Protein AF-H2IPH8-F1 (afdb_monomer_lite)

Secondary structure (DSSP, 8-state):
-----------------TT--HHHHHHHHHHHHHHHHH---HHHHHHHHHHHHHHHHHHHHHTTSPPPHHHHHHH--SS--S--------HHHHHHHHHHHHHHHHT--S-HHHHHHHHHHHHHHHHHHHHHHHS--EEEETTEEEE--

Structure (mmCIF, N/CA/C/O backbone):
data_AF-H2IPH8-F1
#
_entry.id   AF-H2IPH8-F1
#
loop_
_atom_site.group_PDB
_atom_site.id
_atom_site.type_symbol
_atom_site.label_atom_id
_atom_site.label_alt_id
_atom_site.label_comp_id
_atom_site.label_asym_id
_atom_site.label_entity_id
_atom_site.label_seq_id
_atom_site.pdbx_PDB_ins_code
_atom_site.Cartn_x
_atom_site.Cartn_y
_atom_site.Cartn_z
_atom_site.occupancy
_atom_site.B_iso_or_equiv
_atom_site.auth_seq_id
_atom_site.auth_comp_id
_atom_site.auth_asym_id
_atom_site.auth_atom_id
_atom_site.pdbx_PDB_model_num
ATOM 1 N N . MET A 1 1 ? 35.853 -20.181 20.866 1.00 36.34 1 MET A N 1
ATOM 2 C CA . MET A 1 1 ? 35.417 -19.096 19.963 1.00 36.34 1 MET A CA 1
ATOM 3 C C . MET A 1 1 ? 34.638 -19.725 18.825 1.00 36.34 1 MET A C 1
ATOM 5 O O . MET A 1 1 ? 35.226 -20.492 18.079 1.00 36.34 1 MET A O 1
ATOM 9 N N . ALA A 1 2 ? 33.336 -19.466 18.743 1.00 34.66 2 ALA A N 1
ATOM 10 C CA . ALA A 1 2 ? 32.495 -19.885 17.628 1.00 34.66 2 ALA A CA 1
ATOM 11 C C . ALA A 1 2 ? 32.116 -18.622 16.851 1.00 34.66 2 ALA A C 1
ATOM 13 O O . ALA A 1 2 ? 31.413 -17.766 17.377 1.00 34.66 2 ALA A O 1
ATOM 14 N N . THR A 1 3 ? 32.643 -18.476 15.642 1.00 42.19 3 THR A N 1
ATOM 15 C CA . THR A 1 3 ? 32.215 -17.449 14.691 1.00 42.19 3 THR A CA 1
ATOM 16 C C . THR A 1 3 ? 31.351 -18.142 13.648 1.00 42.19 3 THR A C 1
ATOM 18 O O . THR A 1 3 ? 31.864 -18.839 12.773 1.00 42.19 3 THR A O 1
ATOM 21 N N . THR A 1 4 ? 30.038 -18.003 13.784 1.00 41.00 4 THR A N 1
ATOM 22 C CA . THR A 1 4 ? 29.052 -18.297 12.740 1.00 41.00 4 THR A CA 1
ATOM 23 C C . THR A 1 4 ? 29.262 -17.319 11.580 1.00 41.00 4 THR A C 1
ATOM 25 O O . THR A 1 4 ? 29.293 -16.112 11.824 1.00 41.00 4 THR A O 1
ATOM 28 N N . PRO A 1 5 ? 29.433 -17.779 10.327 1.00 41.56 5 PRO A N 1
ATOM 29 C CA . PRO A 1 5 ? 29.493 -16.872 9.198 1.00 41.56 5 PRO A CA 1
ATOM 30 C C . PRO A 1 5 ? 28.074 -16.442 8.817 1.00 41.56 5 PRO A C 1
ATOM 32 O O . PRO A 1 5 ? 27.170 -17.258 8.650 1.00 41.56 5 PRO A O 1
ATOM 35 N N . THR A 1 6 ? 27.936 -15.127 8.713 1.00 37.66 6 THR A N 1
ATOM 36 C CA . THR A 1 6 ? 26.884 -14.322 8.098 1.00 37.66 6 THR A CA 1
ATOM 37 C C . THR A 1 6 ? 26.052 -15.080 7.059 1.00 37.66 6 THR A C 1
ATOM 39 O O . THR A 1 6 ? 26.544 -15.416 5.980 1.00 37.66 6 THR A O 1
ATOM 42 N N . GLN A 1 7 ? 24.769 -15.301 7.361 1.00 42.69 7 GLN A N 1
ATOM 43 C CA . GLN A 1 7 ? 23.763 -15.608 6.347 1.00 42.69 7 GLN A CA 1
ATOM 44 C C . GLN A 1 7 ? 23.621 -14.380 5.447 1.00 42.69 7 GLN A C 1
ATOM 46 O O . GLN A 1 7 ? 22.928 -13.419 5.757 1.00 42.69 7 GLN A O 1
ATOM 51 N N . VAL A 1 8 ? 24.329 -14.401 4.324 1.00 41.72 8 VAL A N 1
ATOM 52 C CA . VAL A 1 8 ? 24.050 -13.511 3.205 1.00 41.72 8 VAL A CA 1
ATOM 53 C C . VAL A 1 8 ? 22.764 -14.053 2.592 1.00 41.72 8 VAL A C 1
ATOM 55 O O . VAL A 1 8 ? 22.803 -15.051 1.866 1.00 41.72 8 VAL A O 1
ATOM 58 N N . HIS A 1 9 ? 21.619 -13.461 2.942 1.00 46.84 9 HIS A N 1
ATOM 59 C CA . HIS A 1 9 ? 20.356 -13.684 2.243 1.00 46.84 9 HIS A CA 1
ATOM 60 C C . HIS A 1 9 ? 20.541 -13.214 0.801 1.00 46.84 9 HIS A C 1
ATOM 62 O O . HIS A 1 9 ? 20.285 -12.072 0.431 1.00 46.84 9 HIS A O 1
ATOM 68 N N . SER A 1 10 ? 21.103 -14.107 -0.010 1.00 43.22 10 SER A N 1
ATOM 69 C CA . SER A 1 10 ? 21.213 -13.945 -1.445 1.00 43.22 10 SER A CA 1
ATOM 70 C C . SER A 1 10 ? 19.785 -13.968 -1.946 1.00 43.22 10 SER A C 1
ATOM 72 O O . SER A 1 10 ? 19.197 -15.044 -2.053 1.00 43.22 10 SER A O 1
ATOM 74 N N . LEU A 1 11 ? 19.222 -12.780 -2.178 1.00 49.53 11 LEU A N 1
ATOM 75 C CA . LEU A 1 11 ? 17.985 -12.594 -2.922 1.00 49.53 11 LEU A CA 1
ATOM 76 C C . LEU A 1 11 ? 18.133 -13.434 -4.183 1.00 49.53 11 LEU A C 1
ATOM 78 O O . LEU A 1 11 ? 18.919 -13.120 -5.081 1.00 49.53 11 LEU A O 1
ATOM 82 N N . LYS A 1 12 ? 17.481 -14.595 -4.174 1.00 43.59 12 LYS A N 1
ATOM 83 C CA . LYS A 1 12 ? 17.557 -15.557 -5.255 1.00 43.59 12 LYS A CA 1
ATOM 84 C C . LYS A 1 12 ? 16.897 -14.847 -6.418 1.00 43.59 12 LYS A C 1
ATOM 86 O O . LYS A 1 12 ? 15.679 -14.724 -6.435 1.00 43.59 12 LYS A O 1
ATOM 91 N N . ALA A 1 13 ? 17.710 -14.311 -7.326 1.00 44.88 13 ALA A N 1
ATOM 92 C CA . ALA A 1 13 ? 17.245 -13.726 -8.567 1.00 44.88 13 ALA A CA 1
ATOM 93 C C . ALA A 1 13 ? 16.491 -14.832 -9.307 1.00 44.88 13 ALA A C 1
ATOM 95 O O . ALA A 1 13 ? 17.090 -15.666 -9.987 1.00 44.88 13 ALA A O 1
ATOM 96 N N . PHE A 1 14 ? 15.183 -14.908 -9.076 1.00 44.84 14 PHE A N 1
ATOM 97 C CA . PHE A 1 14 ? 14.317 -15.792 -9.820 1.00 44.84 14 PHE A CA 1
ATOM 98 C C . PHE A 1 14 ? 14.353 -15.266 -11.251 1.00 44.84 14 PHE A C 1
ATOM 100 O O . PHE A 1 14 ? 14.006 -14.104 -11.481 1.00 44.84 14 PHE A O 1
ATOM 107 N N . PRO A 1 15 ? 14.837 -16.057 -12.221 1.00 44.09 15 PRO A N 1
ATOM 108 C CA . PRO A 1 15 ? 14.785 -15.626 -13.599 1.00 44.09 15 PRO A CA 1
ATOM 109 C C . PRO A 1 15 ? 13.307 -15.496 -13.956 1.00 44.09 15 PRO A C 1
ATOM 111 O O . PRO A 1 15 ? 12.571 -16.483 -13.949 1.00 44.09 15 PRO A O 1
ATOM 114 N N . PHE A 1 16 ? 12.870 -14.266 -14.224 1.00 46.28 16 PHE A N 1
ATOM 115 C CA . PHE A 1 16 ? 11.535 -13.987 -14.735 1.00 46.28 16 PHE A CA 1
ATOM 116 C C . PHE A 1 16 ? 11.348 -14.763 -16.038 1.00 46.28 16 PHE A C 1
ATOM 118 O O . PHE A 1 16 ? 11.855 -14.365 -17.088 1.00 46.28 16 PHE A O 1
ATOM 125 N N . ASN A 1 17 ? 10.641 -15.888 -15.973 1.00 43.88 17 ASN A N 1
ATOM 126 C CA . ASN A 1 17 ? 10.265 -16.632 -17.162 1.00 43.88 17 ASN A CA 1
ATOM 127 C C . ASN A 1 17 ? 9.068 -15.930 -17.824 1.00 43.88 17 ASN A C 1
ATOM 129 O O . ASN A 1 17 ? 8.248 -15.300 -17.158 1.00 43.88 17 ASN A O 1
ATOM 133 N N . VAL A 1 18 ? 8.934 -16.063 -19.140 1.00 47.41 18 VAL A N 1
ATOM 134 C CA . VAL A 1 18 ? 7.817 -15.525 -19.939 1.00 47.41 18 VAL A CA 1
ATOM 135 C C . VAL A 1 18 ? 6.453 -16.088 -19.484 1.00 47.41 18 VAL A C 1
ATOM 137 O O . VAL A 1 18 ? 5.417 -15.515 -19.790 1.00 47.41 18 VAL A O 1
ATOM 140 N N . ALA A 1 19 ? 6.461 -17.156 -18.680 1.00 48.00 19 ALA A N 1
ATOM 141 C CA . ALA A 1 19 ? 5.306 -17.760 -18.016 1.00 48.00 19 ALA A CA 1
ATOM 142 C C . ALA A 1 19 ? 5.130 -17.333 -16.539 1.00 48.00 19 ALA A C 1
ATOM 144 O O . ALA A 1 19 ? 4.576 -18.089 -15.747 1.00 48.00 19 ALA A O 1
ATOM 145 N N . THR A 1 20 ? 5.660 -16.178 -16.120 1.00 56.34 20 THR A N 1
ATOM 146 C CA . THR A 1 20 ? 5.452 -15.702 -14.741 1.00 56.34 20 THR A CA 1
ATOM 147 C C . THR A 1 20 ? 4.029 -15.169 -14.615 1.00 56.34 20 THR A C 1
ATOM 149 O O . THR A 1 20 ? 3.722 -14.074 -15.083 1.00 56.34 20 THR A O 1
ATOM 152 N N . ASP A 1 21 ? 3.167 -15.970 -14.003 1.00 67.69 21 ASP A N 1
ATOM 153 C CA . ASP A 1 21 ? 1.791 -15.610 -13.687 1.00 67.69 21 ASP A CA 1
ATOM 154 C C . ASP A 1 21 ? 1.700 -14.371 -12.793 1.00 67.69 21 ASP A C 1
ATOM 156 O O . ASP A 1 21 ? 2.611 -14.077 -12.016 1.00 67.69 21 ASP A O 1
ATOM 160 N N . PHE A 1 22 ? 0.572 -13.656 -12.855 1.00 73.31 22 PHE A N 1
ATOM 161 C CA . PHE A 1 22 ? 0.365 -12.457 -12.035 1.00 73.31 22 PHE A CA 1
ATOM 162 C C . PHE A 1 22 ? 0.440 -12.755 -10.526 1.00 73.31 22 PHE A C 1
ATOM 164 O O . PHE A 1 22 ? 0.855 -11.897 -9.755 1.00 73.31 22 PHE A O 1
ATOM 171 N N . THR A 1 23 ? 0.106 -13.979 -10.107 1.00 74.69 23 THR A N 1
ATOM 172 C CA . THR A 1 23 ? 0.235 -14.456 -8.722 1.00 74.69 23 THR A CA 1
ATOM 173 C C . THR A 1 23 ? 1.696 -14.642 -8.311 1.00 74.69 23 THR A C 1
ATOM 175 O O . THR A 1 23 ? 2.096 -14.187 -7.244 1.00 74.69 23 THR A O 1
ATOM 178 N N . ALA A 1 24 ? 2.523 -15.240 -9.173 1.00 78.81 24 ALA A N 1
ATOM 179 C CA . ALA A 1 24 ? 3.962 -15.369 -8.942 1.00 78.81 24 ALA A CA 1
ATOM 180 C C . ALA A 1 24 ? 4.655 -13.998 -8.928 1.00 78.81 24 ALA A C 1
ATOM 182 O O . ALA A 1 24 ? 5.572 -13.763 -8.143 1.00 78.81 24 ALA A O 1
ATOM 183 N N . LEU A 1 25 ? 4.183 -13.072 -9.766 1.00 81.25 25 LEU A N 1
ATOM 184 C CA . LEU A 1 25 ? 4.661 -11.696 -9.789 1.00 81.25 25 LEU A CA 1
ATOM 185 C C . LEU A 1 25 ? 4.283 -10.932 -8.513 1.00 81.25 25 LEU A C 1
ATOM 187 O O . LEU A 1 25 ? 5.120 -10.214 -7.976 1.00 81.25 25 LEU A O 1
ATOM 191 N N . ALA A 1 26 ? 3.062 -11.119 -8.003 1.00 83.44 26 ALA A N 1
ATOM 192 C CA . ALA A 1 26 ? 2.629 -10.547 -6.730 1.00 83.44 26 ALA A CA 1
ATOM 193 C C . ALA A 1 26 ? 3.466 -11.077 -5.552 1.00 83.44 26 ALA A C 1
ATOM 195 O O . ALA A 1 26 ? 3.959 -10.279 -4.759 1.00 83.44 26 ALA A O 1
ATOM 196 N N . ALA A 1 27 ? 3.718 -12.390 -5.498 1.00 83.69 27 ALA A N 1
ATOM 197 C CA . ALA A 1 27 ? 4.587 -12.992 -4.484 1.00 83.69 27 ALA A CA 1
ATOM 198 C C . ALA A 1 27 ? 6.031 -12.460 -4.559 1.00 83.69 27 ALA A C 1
ATOM 200 O O . ALA A 1 27 ? 6.683 -12.246 -3.540 1.00 83.69 27 ALA A O 1
ATOM 201 N N . HIS A 1 28 ? 6.539 -12.196 -5.767 1.00 82.38 28 HIS A N 1
ATOM 202 C CA . HIS A 1 28 ? 7.849 -11.564 -5.943 1.00 82.38 28 HIS A CA 1
ATOM 203 C C . HIS A 1 28 ? 7.866 -10.110 -5.451 1.00 82.38 28 HIS A C 1
ATOM 205 O O . HIS A 1 28 ? 8.846 -9.682 -4.841 1.00 82.38 28 HIS A O 1
ATOM 211 N N . CYS A 1 29 ? 6.795 -9.344 -5.688 1.00 86.44 29 CYS A N 1
ATOM 212 C CA . CYS A 1 29 ? 6.661 -7.990 -5.145 1.00 86.44 29 CYS A CA 1
ATOM 213 C C . CYS A 1 29 ? 6.686 -7.994 -3.611 1.00 86.44 29 CYS A C 1
ATOM 215 O O . CYS A 1 29 ? 7.376 -7.166 -3.021 1.00 86.44 29 CYS A O 1
ATOM 217 N N . GLU A 1 30 ? 5.984 -8.939 -2.982 1.00 85.69 30 GLU A N 1
ATOM 218 C CA . GLU A 1 30 ? 5.972 -9.120 -1.527 1.00 85.69 30 GLU A CA 1
ATOM 219 C C . GLU A 1 30 ? 7.376 -9.420 -0.983 1.00 85.69 30 GLU A C 1
ATOM 221 O O . GLU A 1 30 ? 7.865 -8.694 -0.121 1.00 85.69 30 GLU A O 1
ATOM 226 N N . GLN A 1 31 ? 8.086 -10.388 -1.574 1.00 85.88 31 GLN A N 1
ATOM 227 C CA . GLN A 1 31 ? 9.469 -10.717 -1.195 1.00 85.88 31 GLN A CA 1
ATOM 228 C C . GLN A 1 31 ? 10.424 -9.527 -1.360 1.00 85.88 31 GLN A C 1
ATOM 230 O O . GLN A 1 31 ? 11.343 -9.334 -0.564 1.00 85.88 31 GLN A O 1
ATOM 235 N N . CYS A 1 32 ? 10.230 -8.714 -2.401 1.00 84.88 32 CYS A N 1
ATOM 236 C CA . CYS A 1 32 ? 11.027 -7.506 -2.593 1.00 84.88 32 CYS A CA 1
ATOM 237 C C . CYS A 1 32 ? 10.714 -6.442 -1.532 1.00 84.88 32 CYS A C 1
ATOM 239 O O . CYS A 1 32 ? 11.633 -5.772 -1.063 1.00 84.88 32 CYS A O 1
ATOM 241 N N . ALA A 1 33 ? 9.445 -6.278 -1.154 1.00 87.50 33 ALA A N 1
ATOM 242 C CA . ALA A 1 33 ? 9.043 -5.348 -0.104 1.00 87.50 33 ALA A CA 1
ATOM 243 C C . ALA A 1 33 ? 9.605 -5.766 1.264 1.00 87.50 33 ALA A C 1
ATOM 245 O O . ALA A 1 33 ? 10.169 -4.928 1.966 1.00 87.50 33 ALA A O 1
ATOM 246 N N . GLU A 1 34 ? 9.540 -7.055 1.598 1.00 86.25 34 GLU A N 1
ATOM 247 C CA . GLU A 1 34 ? 10.138 -7.615 2.816 1.00 86.25 34 GLU A CA 1
ATOM 248 C C . GLU A 1 34 ? 11.655 -7.391 2.838 1.00 86.25 34 GLU A C 1
ATOM 250 O O . GLU A 1 34 ? 12.192 -6.793 3.770 1.00 86.25 34 GLU A O 1
ATOM 255 N N . ALA A 1 35 ? 12.349 -7.731 1.749 1.00 84.56 35 ALA A N 1
ATOM 256 C CA . ALA A 1 35 ? 13.787 -7.513 1.665 1.00 84.56 35 ALA A CA 1
ATOM 257 C C . ALA A 1 35 ? 14.179 -6.024 1.730 1.00 84.56 35 ALA A C 1
ATOM 259 O O . ALA A 1 35 ? 15.279 -5.704 2.182 1.00 84.56 35 ALA A O 1
ATOM 260 N N . LEU A 1 36 ? 13.313 -5.099 1.296 1.00 87.50 36 LEU A N 1
ATOM 261 C CA . LEU A 1 36 ? 13.524 -3.659 1.482 1.00 87.50 36 LEU A CA 1
ATOM 262 C C . LEU A 1 36 ? 13.390 -3.227 2.942 1.00 87.50 36 LEU A C 1
ATOM 264 O O . LEU A 1 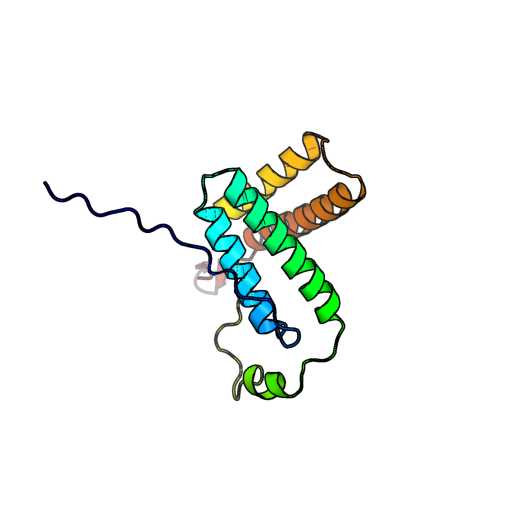36 ? 14.034 -2.250 3.316 1.00 87.50 36 LEU A O 1
ATOM 268 N N . LEU A 1 37 ? 12.584 -3.900 3.759 1.00 85.00 37 LEU A N 1
ATOM 269 C CA . LEU A 1 37 ? 12.501 -3.607 5.192 1.00 85.00 37 LEU A CA 1
ATOM 270 C C . LEU A 1 37 ? 13.765 -4.076 5.924 1.00 85.00 37 LEU A C 1
ATOM 272 O O . LEU A 1 37 ? 14.255 -3.368 6.797 1.00 85.00 37 LEU A O 1
ATOM 276 N N . GLU A 1 38 ? 14.333 -5.214 5.519 1.00 87.00 38 GLU A N 1
ATOM 277 C CA . GLU A 1 38 ? 15.518 -5.809 6.159 1.00 87.00 38 GLU A CA 1
ATOM 278 C C . GLU A 1 38 ? 16.864 -5.264 5.645 1.00 87.00 38 GLU A C 1
ATOM 280 O O . GLU A 1 38 ? 17.904 -5.440 6.281 1.00 87.00 38 GLU A O 1
ATOM 285 N N . SER A 1 39 ? 16.889 -4.636 4.465 1.00 84.00 39 SER A N 1
ATOM 286 C CA . SER A 1 39 ? 18.139 -4.192 3.835 1.00 84.00 39 SER A CA 1
ATOM 287 C C . SER A 1 39 ? 18.565 -2.791 4.283 1.00 84.00 39 SER A C 1
ATOM 289 O O . SER A 1 39 ? 17.958 -1.796 3.878 1.00 84.00 39 SER A O 1
ATOM 291 N N . ASP A 1 40 ? 19.713 -2.693 4.956 1.00 82.25 40 ASP A N 1
ATOM 292 C CA . ASP A 1 40 ? 20.364 -1.412 5.291 1.00 82.25 40 ASP A CA 1
ATOM 293 C C . ASP A 1 40 ? 21.335 -0.907 4.205 1.00 82.25 40 ASP A C 1
ATOM 295 O O . ASP A 1 40 ? 21.729 0.261 4.184 1.00 82.25 40 ASP A O 1
ATOM 299 N N . ASN A 1 41 ? 21.748 -1.773 3.270 1.00 86.19 41 ASN A N 1
ATOM 300 C CA . ASN A 1 41 ? 22.738 -1.416 2.254 1.00 86.19 41 ASN A CA 1
ATOM 301 C C . ASN A 1 41 ? 22.103 -0.591 1.111 1.00 86.19 41 ASN A C 1
ATOM 303 O O . ASN A 1 41 ? 21.245 -1.108 0.390 1.00 86.19 41 ASN A O 1
ATOM 307 N N . PRO A 1 42 ? 22.557 0.651 0.849 1.00 85.38 42 PRO A N 1
ATOM 308 C CA . PRO A 1 42 ? 21.937 1.538 -0.138 1.00 85.38 42 PRO A CA 1
ATOM 309 C C . PRO A 1 42 ? 22.012 1.019 -1.581 1.00 85.38 42 PRO A C 1
ATOM 311 O O . PRO A 1 42 ? 21.131 1.333 -2.382 1.00 85.38 42 PRO A O 1
ATOM 314 N N . LEU A 1 43 ? 23.034 0.232 -1.936 1.00 86.31 43 LEU A N 1
ATOM 315 C CA . LEU A 1 43 ? 23.127 -0.368 -3.272 1.00 86.31 43 LEU A CA 1
ATOM 316 C C . LEU A 1 43 ? 22.120 -1.505 -3.436 1.00 86.31 43 LEU A C 1
ATOM 318 O O . LEU A 1 43 ? 21.436 -1.575 -4.454 1.00 86.31 43 LEU A O 1
ATOM 322 N N . GLN A 1 44 ? 21.993 -2.348 -2.413 1.00 83.44 44 GLN A N 1
ATOM 323 C CA . GLN A 1 44 ? 21.032 -3.447 -2.395 1.00 83.44 44 GLN A CA 1
ATOM 324 C C . GLN A 1 44 ? 19.596 -2.916 -2.403 1.00 83.44 44 GLN A C 1
ATOM 326 O O . GLN A 1 44 ? 18.793 -3.359 -3.217 1.00 83.44 44 GLN A O 1
ATOM 331 N N . ARG A 1 45 ? 19.291 -1.895 -1.588 1.00 88.00 45 ARG A N 1
ATOM 332 C CA . ARG A 1 45 ? 17.982 -1.226 -1.599 1.00 88.00 45 ARG A CA 1
ATOM 333 C C . ARG A 1 45 ? 17.621 -0.697 -2.984 1.00 88.00 45 ARG A C 1
ATOM 335 O O . ARG A 1 45 ? 16.505 -0.918 -3.429 1.00 88.00 45 ARG A O 1
ATOM 342 N N . ARG A 1 46 ? 18.554 -0.051 -3.698 1.00 86.31 46 ARG A N 1
ATOM 343 C CA . ARG A 1 46 ? 18.295 0.400 -5.080 1.00 86.31 46 ARG A CA 1
ATOM 344 C C . ARG A 1 46 ? 17.989 -0.760 -6.015 1.00 86.31 46 ARG A C 1
ATOM 346 O O . ARG A 1 46 ? 16.985 -0.712 -6.708 1.00 86.31 46 ARG A O 1
ATOM 353 N N . GLN A 1 47 ? 18.810 -1.809 -5.994 1.00 86.81 47 GLN A N 1
ATOM 354 C CA . GLN A 1 47 ? 18.595 -2.979 -6.848 1.00 86.81 47 GLN A CA 1
ATOM 355 C C . GLN A 1 47 ? 17.240 -3.648 -6.582 1.00 86.81 47 GLN A C 1
ATOM 357 O O . GLN A 1 47 ? 16.553 -4.041 -7.525 1.00 86.81 47 GLN A O 1
ATOM 362 N N . ILE A 1 48 ? 16.835 -3.752 -5.312 1.00 86.38 48 ILE A N 1
ATOM 363 C CA . ILE A 1 48 ? 15.528 -4.305 -4.946 1.00 86.38 48 ILE A CA 1
ATOM 364 C C . ILE A 1 48 ? 14.404 -3.361 -5.386 1.00 86.38 48 ILE A C 1
ATOM 366 O O . ILE A 1 48 ? 13.435 -3.831 -5.973 1.00 86.38 48 ILE A O 1
ATOM 370 N N . SER A 1 49 ? 14.536 -2.047 -5.187 1.00 87.62 49 SER A N 1
ATOM 371 C CA . SER A 1 49 ? 13.553 -1.066 -5.665 1.00 87.62 49 SER A CA 1
ATOM 372 C C . SER A 1 49 ? 13.387 -1.093 -7.187 1.00 87.62 49 SER A C 1
ATOM 374 O O . SER A 1 49 ? 12.259 -1.043 -7.672 1.00 87.62 49 SER A O 1
ATOM 376 N N . ASP A 1 50 ? 14.476 -1.228 -7.947 1.00 87.00 50 ASP A N 1
ATOM 377 C CA . ASP A 1 50 ? 14.436 -1.338 -9.412 1.00 87.00 50 ASP A CA 1
ATOM 378 C C . ASP A 1 50 ? 13.732 -2.636 -9.855 1.00 87.00 50 ASP A C 1
ATOM 380 O O . ASP A 1 50 ? 12.912 -2.641 -10.783 1.00 87.00 50 ASP A O 1
ATOM 384 N N . SER A 1 51 ? 14.013 -3.743 -9.157 1.00 88.00 51 SER A N 1
ATOM 385 C CA . SER A 1 51 ? 13.341 -5.035 -9.349 1.00 88.00 51 SER A CA 1
ATOM 386 C C . SER A 1 51 ? 11.843 -4.938 -9.044 1.00 88.00 51 SER A C 1
ATOM 388 O O . SER A 1 51 ? 11.017 -5.352 -9.861 1.00 88.00 51 SER A O 1
ATOM 390 N N . LEU A 1 52 ? 11.482 -4.313 -7.920 1.00 89.44 52 LEU A N 1
ATOM 391 C CA . LEU A 1 52 ? 10.102 -4.091 -7.497 1.00 89.44 52 LEU A CA 1
ATOM 392 C C . LEU A 1 52 ? 9.348 -3.208 -8.496 1.00 89.44 52 LEU A C 1
ATOM 394 O O . LEU A 1 52 ? 8.249 -3.559 -8.914 1.00 89.44 52 LEU A O 1
ATOM 398 N N . ALA A 1 53 ? 9.946 -2.105 -8.948 1.00 87.81 53 ALA A N 1
ATOM 399 C CA . ALA A 1 53 ? 9.346 -1.229 -9.952 1.00 87.81 53 ALA A CA 1
ATOM 400 C C . ALA A 1 53 ? 9.112 -1.965 -11.281 1.00 87.81 53 ALA A C 1
ATOM 402 O O . ALA A 1 53 ? 8.06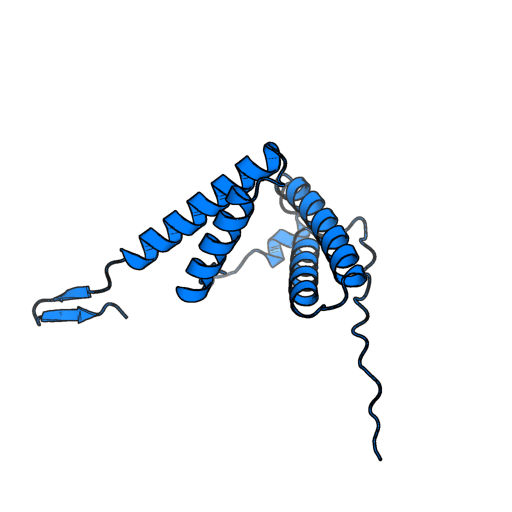2 -1.814 -11.910 1.00 87.81 53 ALA A O 1
ATOM 403 N N . THR A 1 54 ? 10.062 -2.802 -11.706 1.00 87.12 54 THR A N 1
ATOM 404 C CA . THR A 1 54 ? 9.910 -3.634 -12.910 1.00 87.12 54 THR A CA 1
ATOM 405 C C . THR A 1 54 ? 8.771 -4.640 -12.749 1.00 87.12 54 THR A C 1
ATOM 407 O O . THR A 1 54 ? 7.958 -4.804 -13.665 1.00 87.12 54 THR A O 1
ATOM 410 N N . ALA A 1 55 ? 8.686 -5.292 -11.588 1.00 85.50 55 ALA A N 1
ATOM 411 C CA . ALA A 1 55 ? 7.635 -6.251 -11.283 1.00 85.50 55 ALA A CA 1
ATOM 412 C C . ALA A 1 55 ? 6.248 -5.586 -11.224 1.00 85.50 55 ALA A C 1
ATOM 414 O O . ALA A 1 55 ? 5.317 -6.062 -11.871 1.00 85.50 55 ALA A O 1
ATOM 415 N N . LEU A 1 56 ? 6.123 -4.437 -10.556 1.00 87.69 56 LEU A N 1
ATOM 416 C CA . LEU A 1 56 ? 4.878 -3.669 -10.466 1.00 87.69 56 LEU A CA 1
ATOM 417 C C . LEU A 1 56 ? 4.401 -3.161 -11.831 1.00 87.69 56 LEU A C 1
ATOM 419 O O . LEU A 1 56 ? 3.220 -3.289 -12.136 1.00 87.69 56 LEU A O 1
ATOM 423 N N . ASN A 1 57 ? 5.297 -2.659 -12.687 1.00 86.06 57 ASN A N 1
ATOM 424 C CA . ASN A 1 57 ? 4.929 -2.226 -14.043 1.00 86.06 57 ASN A CA 1
ATOM 425 C C . ASN A 1 57 ? 4.387 -3.385 -14.896 1.00 86.06 57 ASN A C 1
ATOM 427 O O . ASN A 1 57 ? 3.420 -3.229 -15.650 1.00 86.06 57 ASN 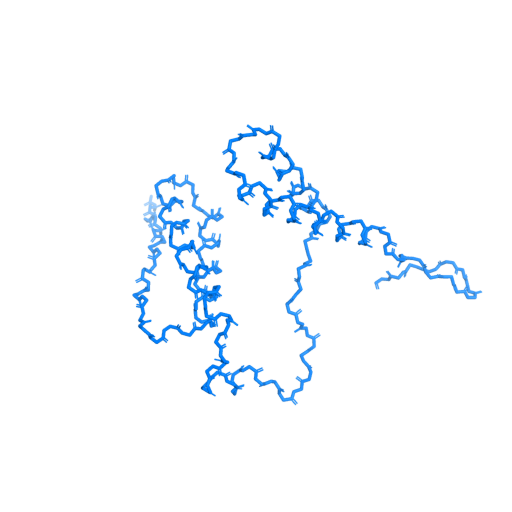A O 1
ATOM 431 N N . ARG A 1 58 ? 4.990 -4.575 -14.766 1.00 84.19 58 ARG A N 1
ATOM 432 C CA . ARG A 1 58 ? 4.488 -5.791 -15.421 1.00 84.19 58 ARG A CA 1
ATOM 433 C C . ARG A 1 58 ? 3.134 -6.210 -14.858 1.00 84.19 58 ARG A C 1
ATOM 435 O O . ARG A 1 58 ? 2.253 -6.558 -15.639 1.00 84.19 58 ARG A O 1
ATOM 442 N N . LEU A 1 59 ? 2.955 -6.133 -13.539 1.00 84.62 59 LEU A N 1
ATOM 443 C CA . LEU A 1 59 ? 1.699 -6.477 -12.879 1.00 84.62 59 LEU A CA 1
ATOM 444 C C . LEU A 1 59 ? 0.591 -5.528 -13.332 1.00 84.62 59 LEU A C 1
ATOM 446 O O . LEU A 1 59 ? -0.441 -5.994 -13.795 1.00 84.62 59 LEU A O 1
ATOM 450 N N . GLN A 1 60 ? 0.844 -4.217 -13.318 1.00 83.69 60 GLN A N 1
ATOM 451 C CA . GLN A 1 60 ? -0.088 -3.192 -13.788 1.00 83.69 60 GLN A CA 1
ATOM 452 C C . GLN A 1 60 ? -0.530 -3.437 -15.236 1.00 83.69 60 GLN A C 1
ATOM 454 O O . GLN A 1 60 ? -1.712 -3.333 -15.548 1.00 83.69 60 GLN A O 1
ATOM 459 N N . SER A 1 61 ? 0.404 -3.821 -16.109 1.00 81.38 61 SER A N 1
ATOM 460 C CA . SER A 1 61 ? 0.089 -4.174 -17.499 1.00 81.38 61 SER A CA 1
ATOM 461 C C . SER A 1 61 ? -0.726 -5.472 -17.597 1.00 81.38 61 SER A C 1
ATOM 463 O O . SER A 1 61 ? -1.607 -5.595 -18.445 1.00 81.38 61 SER A O 1
ATOM 465 N N . GLY A 1 62 ? -0.443 -6.440 -16.722 1.00 76.19 62 GLY A N 1
ATOM 466 C CA . GLY A 1 62 ? -1.136 -7.725 -16.646 1.00 76.19 62 GLY A CA 1
ATOM 467 C C . GLY A 1 62 ? -2.537 -7.657 -16.034 1.00 76.19 62 GLY A C 1
ATOM 468 O O . GLY A 1 62 ? -3.364 -8.495 -16.378 1.00 76.19 62 GLY A O 1
ATOM 469 N N . LEU A 1 63 ? -2.837 -6.658 -15.194 1.00 76.06 63 LEU A N 1
ATOM 470 C CA . LEU A 1 63 ? -4.150 -6.492 -14.548 1.00 76.06 63 LEU A CA 1
ATOM 471 C C . LEU A 1 63 ? -5.297 -6.273 -15.546 1.00 76.06 63 LEU A C 1
ATOM 473 O O . LEU A 1 63 ? -6.447 -6.568 -15.235 1.00 76.06 63 LEU A O 1
ATOM 477 N N . HIS A 1 64 ? -4.997 -5.766 -16.743 1.00 76.06 64 HIS A N 1
ATOM 478 C CA . HIS A 1 64 ? -5.985 -5.588 -17.808 1.00 76.06 64 HIS A CA 1
ATOM 479 C C . HIS A 1 64 ? -6.222 -6.855 -18.644 1.00 76.06 64 HIS A C 1
ATOM 481 O O . HIS A 1 64 ? -7.155 -6.887 -19.447 1.00 76.06 64 HIS A O 1
ATOM 487 N N . ASN A 1 65 ? -5.396 -7.891 -18.475 1.00 74.56 65 ASN A N 1
ATOM 488 C CA . ASN A 1 65 ? -5.547 -9.149 -19.195 1.00 74.56 65 ASN A CA 1
ATOM 489 C C . ASN A 1 65 ? -6.527 -10.080 -18.464 1.00 74.56 65 ASN A C 1
ATOM 491 O O . ASN A 1 65 ? -6.604 -10.055 -17.234 1.00 74.56 65 ASN A O 1
ATOM 495 N N . PRO A 1 66 ? -7.271 -10.930 -19.196 1.00 74.06 66 PRO A N 1
ATOM 496 C CA . PRO A 1 66 ? -8.122 -11.932 -18.569 1.00 74.06 66 PRO A CA 1
ATOM 497 C C . PRO A 1 66 ? -7.289 -12.878 -17.697 1.00 74.06 66 PRO A C 1
ATOM 499 O O . PRO A 1 66 ? -6.156 -13.221 -18.042 1.00 74.06 66 PRO A O 1
ATOM 502 N N . VAL A 1 67 ? -7.879 -13.325 -16.585 1.00 75.25 67 VAL A N 1
ATOM 503 C CA . VAL A 1 67 ? -7.261 -14.302 -15.680 1.00 75.25 67 VAL A CA 1
ATOM 504 C C . VAL A 1 67 ? -6.897 -15.561 -16.480 1.00 75.25 67 VAL A C 1
ATOM 506 O O . VAL A 1 67 ? -7.783 -16.154 -17.104 1.00 75.25 67 VAL A O 1
ATOM 509 N N . PRO A 1 68 ? -5.620 -15.985 -16.480 1.00 74.31 68 PRO A N 1
ATOM 510 C CA . PRO A 1 68 ? -5.196 -17.198 -17.156 1.00 74.31 68 PRO A CA 1
ATOM 511 C C . PRO A 1 68 ? -6.017 -18.422 -16.716 1.00 74.31 68 PRO A C 1
ATOM 513 O O . PRO A 1 68 ? -6.211 -18.618 -15.513 1.00 74.31 68 PRO A O 1
ATOM 516 N N . PRO A 1 69 ? -6.475 -19.280 -17.652 1.00 74.88 69 PRO A N 1
ATOM 517 C CA . PRO A 1 69 ? -7.368 -20.398 -17.341 1.00 74.88 69 PRO A CA 1
ATOM 518 C C . PRO A 1 69 ? -6.821 -21.362 -16.286 1.00 74.88 69 PRO A C 1
ATOM 520 O O . PRO A 1 69 ? -7.583 -21.934 -15.512 1.00 74.88 69 PRO A O 1
ATOM 523 N N . HIS A 1 70 ? -5.498 -21.527 -16.227 1.00 73.94 70 HIS A N 1
ATOM 524 C CA . HIS A 1 70 ? -4.848 -22.403 -15.256 1.00 73.94 70 HIS A CA 1
ATOM 525 C C . HIS A 1 70 ? -4.865 -21.850 -13.825 1.00 73.94 70 HIS A C 1
ATOM 527 O O . HIS A 1 70 ? -4.743 -22.633 -12.887 1.00 73.94 70 HIS A O 1
ATOM 533 N N . LEU A 1 71 ? -5.070 -20.539 -13.642 1.00 72.44 71 LEU A N 1
ATOM 534 C CA . LEU A 1 71 ? -5.192 -19.904 -12.325 1.00 72.44 71 LEU A CA 1
ATOM 535 C C . LEU A 1 71 ? -6.634 -19.850 -11.820 1.00 72.44 71 LEU A C 1
ATOM 537 O O . LEU A 1 71 ? -6.839 -19.716 -10.616 1.00 72.44 71 LEU A O 1
ATOM 541 N N . ILE A 1 72 ? -7.630 -19.996 -12.701 1.00 76.31 72 ILE A N 1
ATOM 542 C CA . ILE A 1 72 ? -9.050 -19.956 -12.319 1.00 76.31 72 ILE A CA 1
ATOM 543 C C . ILE A 1 72 ? -9.333 -20.985 -11.224 1.00 76.31 72 ILE A C 1
ATOM 545 O O . ILE A 1 72 ? -9.904 -20.633 -10.200 1.00 76.31 72 ILE A O 1
ATOM 549 N N . ASN A 1 73 ? -8.849 -22.220 -11.377 1.00 73.19 73 ASN A N 1
ATOM 550 C CA . ASN A 1 73 ? -9.031 -23.259 -10.360 1.00 73.19 73 ASN A CA 1
ATOM 551 C C . ASN A 1 73 ? -8.328 -22.919 -9.036 1.00 73.19 73 ASN A C 1
ATOM 553 O O . ASN A 1 73 ? -8.873 -23.196 -7.979 1.00 73.19 73 ASN A O 1
ATOM 557 N N . SER A 1 74 ? -7.146 -22.293 -9.074 1.00 69.19 74 SER A N 1
ATOM 558 C CA . SER A 1 74 ? -6.423 -21.896 -7.852 1.00 69.19 74 SER A CA 1
ATOM 559 C C . SER A 1 74 ? -7.034 -20.690 -7.131 1.00 69.19 74 SER A C 1
ATOM 561 O O . SER A 1 74 ? -6.790 -20.499 -5.945 1.00 69.19 74 SER A O 1
ATOM 563 N N . LEU A 1 75 ? -7.809 -19.873 -7.847 1.00 74.25 75 LEU A N 1
ATOM 564 C CA . LEU A 1 75 ? -8.474 -18.673 -7.331 1.00 74.25 75 LEU A CA 1
ATOM 565 C C . LEU A 1 75 ? -9.965 -18.904 -7.054 1.00 74.25 75 LEU A C 1
ATOM 567 O O . LEU A 1 75 ? -10.644 -18.013 -6.549 1.00 74.25 75 LEU A O 1
ATOM 571 N N . THR A 1 76 ? -10.479 -20.086 -7.392 1.00 76.25 76 THR A N 1
ATOM 572 C CA . THR A 1 76 ? -11.844 -20.497 -7.079 1.00 76.25 76 THR A CA 1
ATOM 573 C C . THR A 1 76 ? -11.821 -21.188 -5.727 1.00 76.25 76 THR A C 1
ATOM 575 O O . THR A 1 76 ? -11.226 -22.249 -5.573 1.00 76.25 76 THR A O 1
ATOM 578 N N . ALA A 1 77 ? -12.460 -20.572 -4.739 1.00 74.25 77 ALA A N 1
ATOM 579 C CA . ALA A 1 77 ? -12.722 -21.212 -3.461 1.00 74.25 77 ALA A CA 1
ATOM 580 C C . ALA A 1 77 ? -14.094 -21.901 -3.510 1.00 74.25 77 ALA A C 1
ATOM 582 O O . ALA A 1 77 ? -15.068 -21.309 -3.974 1.00 74.25 77 ALA A O 1
ATOM 583 N N . ASP A 1 78 ? -14.183 -23.128 -2.991 1.00 73.75 78 ASP A N 1
ATOM 584 C CA . ASP A 1 78 ? -15.437 -23.900 -2.927 1.00 73.75 78 ASP A CA 1
ATOM 585 C C . ASP A 1 78 ? -16.437 -23.348 -1.889 1.00 73.75 78 ASP A C 1
ATOM 587 O O . ASP A 1 78 ? -17.604 -23.739 -1.850 1.00 73.75 78 ASP A O 1
ATOM 591 N N . ALA A 1 79 ? -15.985 -22.425 -1.039 1.00 72.94 79 ALA A N 1
ATOM 592 C CA . ALA A 1 79 ? -16.783 -21.714 -0.052 1.00 72.94 79 ALA A CA 1
ATOM 593 C C . ALA A 1 79 ? -16.293 -20.266 0.077 1.00 72.94 79 ALA A C 1
ATOM 595 O O . ALA A 1 79 ? -15.156 -19.948 -0.274 1.00 72.94 79 ALA A O 1
ATOM 596 N N . ILE A 1 80 ? -17.147 -19.387 0.608 1.00 70.56 80 ILE A N 1
ATOM 597 C CA . ILE A 1 80 ? -16.780 -17.994 0.889 1.00 70.56 80 ILE A CA 1
ATOM 598 C C . ILE A 1 80 ? -15.600 -17.999 1.877 1.00 70.56 80 ILE A C 1
ATOM 600 O O . ILE A 1 80 ? -15.744 -18.567 2.965 1.00 70.56 80 ILE A O 1
ATOM 604 N N . PRO A 1 81 ? -14.448 -17.391 1.535 1.00 73.00 81 PRO A N 1
ATOM 605 C CA . PRO A 1 81 ? -13.306 -17.334 2.436 1.00 73.00 81 PRO A CA 1
ATOM 606 C C . PRO A 1 81 ? -13.694 -16.650 3.748 1.00 73.00 81 PRO A C 1
ATOM 608 O O . PRO A 1 81 ? -14.239 -15.547 3.741 1.00 73.00 81 PRO A O 1
ATOM 611 N N . ALA A 1 82 ? -13.394 -17.296 4.876 1.00 69.69 82 ALA A N 1
ATOM 612 C CA . ALA A 1 82 ? -13.660 -16.737 6.204 1.00 69.69 82 ALA A CA 1
ATOM 613 C C . ALA A 1 82 ? -12.864 -15.445 6.466 1.00 69.69 82 ALA A C 1
ATOM 615 O O . ALA A 1 82 ? -13.286 -14.606 7.255 1.00 69.69 82 ALA A O 1
ATOM 616 N N . SER A 1 83 ? -11.731 -15.275 5.782 1.00 65.31 83 SER A N 1
ATOM 617 C CA . SER A 1 83 ? -10.940 -14.054 5.793 1.00 65.31 83 SER A CA 1
ATOM 618 C C . SER A 1 83 ? -10.453 -13.748 4.381 1.00 65.31 83 SER A C 1
ATOM 620 O O . SER A 1 83 ? -9.972 -14.628 3.666 1.00 65.31 83 SER A O 1
ATOM 622 N N . VAL A 1 84 ? -10.622 -12.493 3.984 1.00 72.75 84 VAL A N 1
ATOM 623 C CA . VAL A 1 84 ? -10.060 -11.907 2.767 1.00 72.75 84 VAL A CA 1
ATOM 624 C C . VAL A 1 84 ? -8.934 -10.993 3.241 1.00 72.75 84 VAL A C 1
ATOM 626 O O . VAL A 1 84 ? -9.136 -10.319 4.252 1.00 72.75 84 VAL A O 1
ATOM 629 N N . PRO A 1 85 ? -7.770 -10.948 2.572 1.00 73.19 85 PRO A N 1
ATOM 630 C CA . PRO A 1 85 ? -6.707 -10.022 2.946 1.00 73.19 85 PRO A CA 1
ATOM 631 C C . PRO A 1 85 ? -7.245 -8.586 2.954 1.00 73.19 85 PRO A C 1
ATOM 633 O O . PRO A 1 85 ? -7.768 -8.104 1.946 1.00 73.19 85 PRO A O 1
ATOM 636 N N . ARG A 1 86 ? -7.144 -7.921 4.107 1.00 77.00 86 ARG A N 1
ATOM 637 C CA . ARG A 1 86 ? -7.539 -6.524 4.304 1.00 77.00 86 ARG A CA 1
ATOM 638 C C . ARG A 1 86 ? -6.321 -5.711 4.704 1.00 77.00 86 ARG A C 1
ATOM 640 O O . ARG A 1 86 ? -5.394 -6.213 5.333 1.00 77.00 86 ARG A O 1
ATOM 647 N N . PHE A 1 87 ? -6.33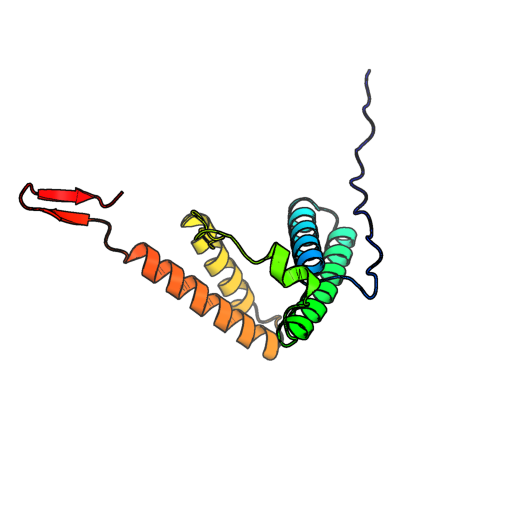7 -4.450 4.306 1.00 78.50 87 PHE A N 1
ATOM 648 C CA . PHE A 1 87 ? -5.385 -3.469 4.788 1.00 78.50 87 PHE A CA 1
ATOM 649 C C . PHE A 1 87 ? -5.867 -2.968 6.153 1.00 78.50 87 PHE A C 1
ATOM 651 O O . PHE A 1 87 ? -6.810 -2.186 6.209 1.00 78.50 87 PHE A O 1
ATOM 658 N N . GLU A 1 88 ? -5.252 -3.456 7.230 1.00 79.50 88 GLU A N 1
ATOM 659 C CA . GLU A 1 88 ? -5.609 -3.136 8.621 1.00 79.50 88 GLU A CA 1
ATOM 660 C C . GLU A 1 88 ? -4.353 -2.707 9.404 1.00 79.50 88 GLU A C 1
ATOM 662 O O . GLU A 1 88 ? -3.883 -3.444 10.268 1.00 79.50 88 GLU A O 1
ATOM 667 N N . PRO A 1 89 ? -3.731 -1.560 9.064 1.00 81.00 89 PRO A N 1
ATOM 668 C CA . PRO A 1 89 ? -2.625 -1.030 9.853 1.00 81.00 89 PRO A CA 1
ATOM 669 C C . PRO A 1 89 ? -3.127 -0.510 11.205 1.00 81.00 89 PRO A C 1
ATOM 671 O O . PRO A 1 89 ? -4.248 -0.003 11.310 1.00 81.00 89 PRO A O 1
ATOM 674 N N . ASP A 1 90 ? -2.262 -0.540 12.216 1.00 83.94 90 ASP A N 1
ATOM 675 C CA . ASP A 1 90 ? -2.559 0.111 13.490 1.00 83.94 90 ASP A CA 1
ATOM 676 C C . ASP A 1 90 ? -2.685 1.631 13.305 1.00 83.94 90 ASP A C 1
ATOM 678 O O . ASP A 1 90 ? -2.022 2.239 12.459 1.00 83.94 90 ASP A O 1
ATOM 682 N N . SER A 1 91 ? -3.503 2.277 14.140 1.00 83.44 91 SER A N 1
ATOM 683 C CA . SER A 1 91 ? -3.737 3.731 14.064 1.00 83.44 91 SER A CA 1
ATOM 684 C C . SER A 1 91 ? -2.451 4.573 14.114 1.00 83.44 91 SER A C 1
ATOM 686 O O . SER A 1 91 ? -2.364 5.601 13.441 1.00 83.44 91 SER A O 1
ATOM 688 N N . GLU A 1 92 ? -1.432 4.121 14.854 1.00 87.25 92 GLU A N 1
ATOM 689 C CA . GLU A 1 92 ? -0.117 4.770 14.926 1.00 87.25 92 GLU A CA 1
ATOM 690 C C . GLU A 1 92 ? 0.644 4.668 13.599 1.00 87.25 92 GLU A C 1
ATOM 692 O O . GLU A 1 92 ? 1.148 5.676 13.101 1.00 87.25 92 GLU A O 1
ATOM 697 N N . GLN A 1 93 ? 0.660 3.481 12.982 1.00 86.94 93 GLN A N 1
ATOM 698 C CA . GLN A 1 93 ? 1.299 3.253 11.681 1.00 86.94 93 GLN A CA 1
ATOM 699 C C . GLN A 1 93 ? 0.615 4.069 10.582 1.00 86.94 93 GLN A C 1
ATOM 701 O O . GLN A 1 93 ? 1.269 4.661 9.724 1.00 86.94 93 GLN A O 1
ATOM 706 N N . LEU A 1 94 ? -0.715 4.147 10.625 1.00 87.94 94 LEU A N 1
ATOM 707 C CA . LEU A 1 94 ? -1.500 4.905 9.656 1.00 87.94 94 LEU A CA 1
ATOM 708 C C . LEU A 1 94 ? -1.220 6.410 9.751 1.00 87.94 94 LEU A C 1
ATOM 710 O O . LEU A 1 94 ? -1.050 7.084 8.727 1.00 87.94 94 LEU A O 1
ATOM 714 N N . ALA A 1 95 ? -1.117 6.930 10.976 1.00 89.56 95 ALA A N 1
ATOM 715 C CA . ALA A 1 95 ? -0.716 8.309 11.221 1.00 89.56 95 ALA A CA 1
ATOM 716 C C . ALA A 1 95 ? 0.714 8.575 10.722 1.00 89.56 95 ALA A C 1
ATOM 718 O O . ALA A 1 95 ? 0.944 9.590 10.058 1.00 89.56 95 ALA A O 1
ATOM 719 N N . GLU A 1 96 ? 1.652 7.659 10.979 1.00 92.50 96 GLU A N 1
ATOM 720 C CA . GLU A 1 96 ? 3.029 7.751 10.487 1.00 92.50 96 GLU A CA 1
ATOM 721 C C . GLU A 1 96 ? 3.072 7.814 8.952 1.00 92.50 96 GLU A C 1
ATOM 723 O O . GLU A 1 96 ? 3.659 8.744 8.397 1.00 92.50 96 GLU A O 1
ATOM 728 N N . TYR A 1 97 ? 2.364 6.920 8.254 1.00 91.00 97 TYR A N 1
ATOM 729 C CA . TYR A 1 97 ? 2.290 6.931 6.788 1.00 91.00 97 TYR A CA 1
ATOM 730 C C . TYR A 1 97 ? 1.747 8.254 6.237 1.00 91.00 97 TYR A C 1
ATOM 732 O O . TYR A 1 97 ? 2.326 8.822 5.305 1.00 91.00 97 TYR A O 1
ATOM 740 N N . CYS A 1 98 ? 0.670 8.784 6.827 1.00 91.50 98 CYS A N 1
ATOM 741 C CA . CYS A 1 98 ? 0.098 10.066 6.417 1.00 91.50 98 CYS A CA 1
ATOM 742 C C . CYS A 1 98 ? 1.084 11.226 6.627 1.00 91.50 98 CYS A C 1
ATOM 744 O O . CYS A 1 98 ? 1.227 12.088 5.752 1.00 91.50 98 CYS 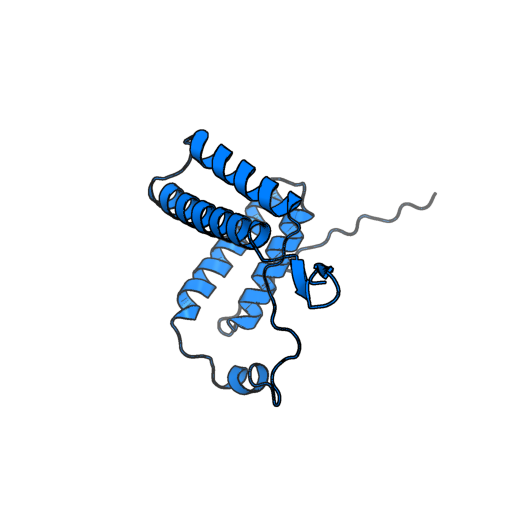A O 1
ATOM 746 N N . LEU A 1 99 ? 1.788 11.247 7.763 1.00 92.25 99 LEU A N 1
ATOM 747 C CA . LEU A 1 99 ? 2.782 12.275 8.078 1.00 92.25 99 LEU A CA 1
ATOM 748 C C . LEU A 1 99 ? 3.975 12.214 7.121 1.00 92.25 99 LEU A C 1
ATOM 750 O O . LEU A 1 99 ? 4.340 13.244 6.549 1.00 92.25 99 LEU A O 1
ATOM 754 N N . THR A 1 100 ? 4.546 11.030 6.894 1.00 91.69 100 THR A N 1
ATOM 755 C CA . THR A 1 100 ? 5.681 10.844 5.979 1.00 91.69 100 THR A CA 1
ATOM 756 C C . THR A 1 100 ? 5.317 11.252 4.553 1.00 91.69 100 THR A C 1
ATOM 758 O O . THR A 1 100 ? 6.063 12.004 3.921 1.00 91.69 100 THR A O 1
ATOM 761 N N . LEU A 1 101 ? 4.149 10.841 4.047 1.00 90.56 101 LEU A N 1
ATOM 762 C CA . LEU A 1 101 ? 3.681 11.243 2.715 1.00 90.56 101 LEU A CA 1
ATOM 763 C C . LEU A 1 101 ? 3.475 12.759 2.610 1.00 90.56 101 LEU A C 1
ATOM 765 O O . LEU A 1 101 ? 3.884 13.373 1.623 1.00 90.56 101 LEU A O 1
ATOM 769 N N . THR A 1 102 ? 2.900 13.378 3.642 1.00 91.31 102 THR A N 1
ATOM 770 C CA . THR A 1 102 ? 2.714 14.835 3.693 1.00 91.31 102 THR A CA 1
ATOM 771 C C . THR A 1 102 ? 4.057 15.567 3.663 1.00 91.31 102 THR A C 1
ATOM 773 O O . THR A 1 102 ? 4.217 16.534 2.919 1.00 91.31 102 THR A O 1
ATOM 776 N N . GLN A 1 103 ? 5.053 15.088 4.412 1.00 89.69 103 GLN A N 1
ATOM 777 C CA . GLN A 1 103 ? 6.401 15.664 4.409 1.00 89.69 103 GLN A CA 1
ATOM 778 C C . GLN A 1 103 ? 7.070 15.556 3.031 1.00 89.69 103 GLN A C 1
ATOM 780 O O . GLN A 1 103 ? 7.669 16.527 2.569 1.00 89.69 103 GLN A O 1
ATOM 785 N N . ILE A 1 104 ? 6.922 14.421 2.339 1.00 89.62 104 ILE A N 1
ATOM 786 C CA . ILE A 1 104 ? 7.436 14.242 0.970 1.00 89.62 104 ILE A CA 1
ATOM 787 C C . ILE A 1 104 ? 6.810 15.269 0.012 1.00 89.62 104 ILE A C 1
ATOM 789 O O . ILE A 1 104 ? 7.524 15.884 -0.781 1.00 89.62 104 ILE A O 1
ATOM 793 N N . LEU A 1 105 ? 5.497 15.504 0.114 1.00 87.50 105 LEU A N 1
ATOM 794 C CA . LEU A 1 105 ? 4.791 16.491 -0.713 1.00 87.50 105 LEU A CA 1
ATOM 795 C C . LEU A 1 105 ? 5.228 17.937 -0.414 1.00 87.50 105 LEU A C 1
ATOM 797 O O . LEU A 1 105 ? 5.344 18.749 -1.336 1.00 87.50 105 LEU A O 1
ATOM 801 N N . ILE A 1 106 ? 5.511 18.256 0.853 1.00 88.00 106 ILE A N 1
ATOM 802 C CA . ILE A 1 106 ? 6.005 19.579 1.275 1.00 88.00 106 ILE A CA 1
ATOM 803 C C . ILE A 1 106 ? 7.420 19.846 0.745 1.00 88.00 106 ILE A C 1
ATOM 805 O O . ILE A 1 106 ? 7.699 20.959 0.299 1.00 88.00 106 ILE A O 1
ATOM 809 N N . ASN A 1 107 ? 8.301 18.842 0.763 1.00 81.06 107 ASN A N 1
ATOM 810 C CA . ASN A 1 107 ? 9.718 19.004 0.417 1.00 81.06 107 ASN A CA 1
ATOM 811 C C . ASN A 1 107 ? 9.988 19.175 -1.097 1.00 81.06 107 ASN A C 1
ATOM 813 O O . ASN A 1 107 ? 11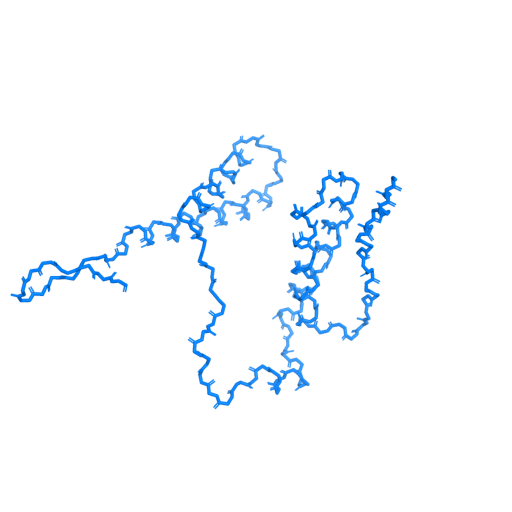.118 19.461 -1.478 1.00 81.06 107 ASN A O 1
ATOM 817 N N . ARG A 1 108 ? 8.958 19.088 -1.959 1.00 66.00 108 ARG A N 1
ATOM 818 C CA . ARG A 1 108 ? 8.952 19.533 -3.377 1.00 66.00 108 ARG A CA 1
ATOM 819 C C . ARG A 1 108 ? 10.029 18.938 -4.308 1.00 66.00 108 ARG A C 1
ATOM 821 O O . ARG A 1 108 ? 10.253 19.477 -5.387 1.00 66.00 108 ARG A O 1
ATOM 828 N N . GLU A 1 109 ? 10.622 17.790 -3.984 1.00 74.25 109 GLU A N 1
ATOM 829 C CA . GLU A 1 109 ? 11.564 17.070 -4.871 1.00 74.25 109 GLU A CA 1
ATOM 830 C C . GLU A 1 109 ? 10.889 15.987 -5.736 1.00 74.25 109 GLU A C 1
ATOM 832 O O . GLU A 1 109 ? 11.498 14.982 -6.101 1.00 74.25 109 GLU A O 1
ATOM 837 N N . VAL A 1 110 ? 9.604 16.150 -6.057 1.00 77.94 110 VAL A N 1
ATOM 838 C CA . VAL A 1 110 ? 8.806 15.111 -6.721 1.00 77.94 110 VAL A CA 1
ATOM 839 C C . VAL A 1 110 ? 8.287 15.624 -8.063 1.00 77.94 110 VAL A C 1
ATOM 841 O O . VAL A 1 110 ? 7.896 16.781 -8.192 1.00 77.94 110 VAL A O 1
ATOM 844 N N . SER A 1 111 ? 8.291 14.772 -9.091 1.00 84.06 111 SER A N 1
ATOM 845 C CA . SER A 1 111 ? 7.721 15.130 -10.396 1.00 84.06 111 SER A CA 1
ATOM 846 C C . SER A 1 111 ? 6.219 15.429 -10.280 1.00 84.06 111 SER A C 1
ATOM 848 O O . SER A 1 111 ? 5.537 14.824 -9.455 1.00 84.06 111 SER A O 1
ATOM 850 N N . ALA A 1 112 ? 5.668 16.284 -11.149 1.00 83.31 112 ALA A N 1
ATOM 851 C CA . ALA A 1 112 ? 4.240 16.631 -11.123 1.00 83.31 112 ALA A CA 1
ATOM 852 C C . ALA A 1 112 ? 3.307 15.406 -11.250 1.00 83.31 112 ALA A C 1
ATOM 854 O O . ALA A 1 112 ? 2.234 15.360 -10.650 1.00 83.31 112 ALA A O 1
ATOM 855 N N . GLN A 1 113 ? 3.725 14.386 -12.010 1.00 84.38 113 GLN A N 1
ATOM 856 C CA . GLN A 1 113 ? 2.969 13.140 -12.146 1.00 84.38 113 GLN A CA 1
ATOM 857 C C . GLN A 1 113 ? 2.964 12.345 -10.835 1.00 84.38 113 GLN A C 1
ATOM 859 O O . GLN A 1 113 ? 1.916 11.876 -10.393 1.00 84.38 113 GLN A O 1
ATOM 864 N N . SER A 1 114 ? 4.130 12.216 -10.202 1.00 83.50 114 SER A N 1
ATOM 865 C CA . SER A 1 114 ? 4.280 11.539 -8.916 1.00 83.50 114 SER A CA 1
ATOM 866 C C . SER A 1 114 ? 3.559 12.291 -7.794 1.00 83.50 114 SER A C 1
ATOM 868 O O . SER A 1 114 ? 2.924 11.654 -6.962 1.00 83.50 114 SER A O 1
ATOM 870 N N . GLU A 1 115 ? 3.579 13.626 -7.798 1.00 87.50 115 GLU A N 1
ATOM 871 C CA . GLU A 1 115 ? 2.861 14.462 -6.827 1.00 87.50 115 GLU A CA 1
ATOM 872 C C . GLU A 1 115 ? 1.354 14.185 -6.864 1.00 87.50 115 GLU A C 1
ATOM 874 O O . GLU A 1 115 ? 0.737 13.989 -5.816 1.00 87.50 115 GLU A O 1
ATOM 879 N N . LYS A 1 116 ? 0.762 14.080 -8.061 1.00 89.19 116 LYS A N 1
ATOM 880 C CA . LYS A 1 116 ? -0.659 13.740 -8.214 1.00 89.19 116 LYS A CA 1
ATOM 881 C C . LYS A 1 116 ? -0.979 12.357 -7.641 1.00 89.19 116 LYS A C 1
ATOM 883 O O . LYS A 1 116 ? -1.957 12.217 -6.910 1.00 89.19 116 LYS A O 1
ATOM 888 N N . SER A 1 117 ? -0.161 11.352 -7.956 1.00 89.19 117 SER A N 1
ATOM 889 C CA . SER A 1 117 ? -0.337 9.993 -7.429 1.00 89.19 117 SER A CA 1
ATOM 890 C C . SER A 1 117 ? -0.188 9.938 -5.904 1.00 89.19 117 SER A C 1
ATOM 892 O O . SER A 1 117 ? -1.022 9.332 -5.239 1.00 89.19 117 SER A O 1
ATOM 894 N N . LEU A 1 118 ? 0.820 10.612 -5.343 1.00 89.81 118 LEU A N 1
ATOM 895 C CA . LEU A 1 118 ? 1.051 10.677 -3.896 1.00 89.81 118 LEU A CA 1
ATOM 896 C C . LEU A 1 118 ? -0.053 11.446 -3.162 1.00 89.81 118 LEU A C 1
ATOM 898 O O . LEU A 1 118 ? -0.453 11.048 -2.074 1.00 89.81 118 LEU A O 1
ATOM 902 N N . THR A 1 119 ? -0.582 12.511 -3.766 1.00 91.12 119 THR A N 1
ATOM 903 C CA . THR A 1 119 ? -1.714 13.264 -3.207 1.00 91.12 119 THR A CA 1
ATOM 904 C C . THR A 1 119 ? -2.980 12.408 -3.171 1.00 91.12 119 THR A C 1
ATOM 906 O O . THR A 1 119 ? -3.703 12.435 -2.180 1.00 91.12 119 THR A O 1
ATOM 909 N N . GLY A 1 120 ? -3.233 11.624 -4.226 1.00 92.38 120 GLY A N 1
ATOM 910 C CA . GLY A 1 120 ? -4.335 10.659 -4.252 1.00 92.38 120 GLY A CA 1
ATOM 911 C C . GLY A 1 120 ? -4.195 9.599 -3.158 1.00 92.38 120 GLY A C 1
ATOM 912 O O . GLY A 1 120 ? -5.122 9.402 -2.383 1.00 92.38 120 GLY A O 1
ATOM 913 N N . LEU A 1 121 ? -3.004 9.006 -3.021 1.00 92.62 121 LEU A N 1
ATOM 914 C CA . LEU A 1 121 ? -2.724 8.035 -1.959 1.00 92.62 121 LEU A CA 1
ATOM 915 C C . LEU A 1 121 ? -2.913 8.633 -0.556 1.00 92.62 121 LEU A C 1
ATOM 917 O O . LEU A 1 121 ? -3.507 7.997 0.310 1.00 92.62 121 LEU A O 1
ATOM 921 N N . LEU A 1 122 ? -2.434 9.861 -0.330 1.00 92.38 122 LEU A N 1
ATOM 922 C CA . LEU A 1 122 ? -2.628 10.559 0.940 1.00 92.38 122 LEU A CA 1
ATOM 923 C C . LEU A 1 122 ? -4.117 10.792 1.227 1.00 92.38 122 LEU A C 1
ATOM 925 O O . LEU A 1 122 ? -4.553 10.600 2.359 1.00 92.38 122 LEU A O 1
ATOM 929 N N . TYR A 1 123 ? -4.900 11.178 0.216 1.00 92.81 123 TYR A N 1
ATOM 930 C CA . TYR A 1 123 ? -6.345 11.340 0.361 1.00 92.81 123 TYR A CA 1
ATOM 931 C C . TYR A 1 123 ? -7.029 10.031 0.766 1.00 92.81 123 TYR A C 1
ATOM 933 O O . TYR A 1 123 ? -7.821 10.038 1.710 1.00 92.81 123 TYR A O 1
ATOM 941 N N . ASP A 1 124 ? -6.706 8.922 0.099 1.00 92.56 124 ASP A N 1
ATOM 942 C CA . ASP A 1 124 ? -7.304 7.617 0.393 1.00 92.56 124 ASP A CA 1
ATOM 943 C C . ASP A 1 124 ? -6.960 7.156 1.818 1.00 92.56 124 ASP A C 1
ATOM 945 O O . ASP A 1 124 ? -7.850 6.748 2.566 1.00 92.56 124 ASP A O 1
ATOM 949 N N . LEU A 1 125 ? -5.696 7.300 2.236 1.00 91.38 125 LEU A N 1
ATOM 950 C CA . LEU A 1 125 ? -5.248 6.934 3.585 1.00 91.38 125 LEU A CA 1
ATOM 951 C C . LEU A 1 125 ? -5.890 7.798 4.674 1.00 91.38 125 LEU A C 1
ATOM 953 O O . LEU A 1 125 ? -6.383 7.267 5.666 1.00 91.38 125 LEU A O 1
ATOM 957 N N . VAL A 1 126 ? -5.930 9.120 4.491 1.00 91.69 126 VAL A N 1
ATOM 958 C CA . VAL A 1 126 ? -6.560 10.032 5.461 1.00 91.69 126 VAL A CA 1
ATOM 959 C C . VAL A 1 126 ? -8.068 9.795 5.530 1.00 91.69 126 VAL A C 1
ATOM 961 O O . VAL A 1 126 ? -8.643 9.848 6.616 1.00 91.69 126 VAL A O 1
ATOM 964 N N . SER A 1 127 ? -8.712 9.502 4.398 1.00 89.94 127 SER A N 1
ATOM 965 C CA . SER A 1 127 ? -10.143 9.182 4.356 1.00 89.94 127 SER A CA 1
ATOM 966 C C . SER A 1 127 ? -10.441 7.866 5.069 1.00 89.94 127 SER A C 1
ATOM 968 O O . SER A 1 127 ? -11.384 7.807 5.858 1.00 89.94 127 SER A O 1
ATOM 970 N N . TYR A 1 128 ? -9.616 6.839 4.846 1.00 88.44 128 TYR A N 1
ATOM 971 C CA . TYR A 1 128 ? -9.697 5.577 5.578 1.00 88.44 128 TYR A CA 1
ATOM 972 C C . TYR A 1 128 ? -9.504 5.799 7.084 1.00 88.44 128 TYR A C 1
ATOM 974 O O . TYR A 1 128 ? -10.335 5.365 7.876 1.00 88.44 128 TYR A O 1
ATOM 982 N N . PHE A 1 129 ? -8.472 6.545 7.484 1.00 86.88 129 PHE A N 1
ATOM 983 C CA . PHE A 1 129 ? -8.195 6.844 8.890 1.00 86.88 129 PHE A CA 1
ATOM 984 C C . PHE A 1 129 ? -9.332 7.617 9.563 1.00 86.88 129 PHE A C 1
ATOM 986 O O . PHE A 1 129 ? -9.730 7.308 10.684 1.00 86.88 129 PHE A O 1
ATOM 993 N N . ALA A 1 130 ? -9.901 8.602 8.868 1.00 88.12 130 ALA A N 1
ATOM 994 C CA . ALA A 1 130 ? -11.053 9.341 9.364 1.00 88.12 130 ALA A CA 1
ATOM 995 C C . ALA A 1 130 ? -12.278 8.432 9.528 1.00 88.12 130 ALA A C 1
ATOM 997 O O . ALA A 1 130 ? -12.969 8.537 10.539 1.00 88.12 130 ALA A O 1
ATOM 998 N N . ALA A 1 131 ? -12.536 7.540 8.567 1.00 87.56 131 ALA A N 1
ATOM 999 C CA . ALA A 1 131 ? -13.640 6.589 8.641 1.00 87.56 131 ALA A CA 1
ATOM 1000 C C . ALA A 1 131 ? -13.466 5.593 9.798 1.00 87.56 131 ALA A C 1
ATOM 1002 O O . ALA A 1 131 ? -14.430 5.338 10.515 1.00 87.56 131 ALA A O 1
ATOM 1003 N N . ASP A 1 132 ? -12.249 5.092 10.018 1.00 84.88 132 ASP A N 1
ATOM 1004 C CA . ASP A 1 132 ? -11.921 4.192 11.128 1.00 84.88 132 ASP A CA 1
ATOM 1005 C C . ASP A 1 132 ? -12.113 4.863 12.502 1.00 84.88 132 ASP A C 1
ATOM 1007 O O . ASP A 1 132 ? -12.756 4.320 13.405 1.00 84.88 132 ASP A O 1
ATOM 1011 N N . LEU A 1 133 ? -11.645 6.106 12.656 1.00 83.88 133 LEU A N 1
ATOM 1012 C CA . LEU A 1 133 ? -11.828 6.869 13.895 1.00 83.88 133 LEU A CA 1
ATOM 1013 C C . LEU A 1 133 ? -13.285 7.279 14.144 1.00 83.88 133 LEU A C 1
ATOM 1015 O O . LEU A 1 133 ? -13.696 7.429 15.295 1.00 83.88 133 LEU A O 1
ATOM 1019 N N . GLN A 1 134 ? -14.055 7.493 13.078 1.00 83.38 134 GLN A N 1
ATOM 1020 C CA . GLN A 1 134 ? -15.474 7.850 13.151 1.00 83.38 134 GLN A CA 1
ATOM 1021 C C . GLN A 1 134 ? -16.395 6.626 13.176 1.00 83.38 134 GLN A C 1
ATOM 1023 O O . GLN A 1 134 ? -17.614 6.790 13.297 1.00 83.38 134 GLN A O 1
ATOM 1028 N N . ALA A 1 135 ? -15.843 5.414 13.074 1.00 85.56 135 ALA A N 1
ATOM 1029 C CA . ALA A 1 135 ? -16.622 4.193 13.138 1.00 85.56 135 ALA A CA 1
ATOM 1030 C C . ALA A 1 135 ? -17.367 4.124 14.485 1.00 85.56 135 ALA A C 1
ATOM 1032 O O . ALA A 1 135 ? -16.793 4.441 15.533 1.00 85.56 135 ALA A O 1
ATOM 1033 N N . PRO A 1 136 ? -18.653 3.731 14.501 1.00 79.00 136 PRO A N 1
ATOM 1034 C CA . PRO A 1 136 ? -19.394 3.585 15.744 1.00 79.00 136 PRO A CA 1
ATOM 1035 C C . PRO A 1 136 ? -18.735 2.518 16.622 1.00 79.00 136 PRO A C 1
ATOM 1037 O O . PRO A 1 136 ? -18.789 1.336 16.308 1.00 79.00 136 PRO A O 1
ATOM 1040 N N . ARG A 1 137 ? -18.134 2.939 17.736 1.00 82.31 137 ARG A N 1
ATOM 1041 C CA . ARG A 1 137 ? -17.548 2.035 18.744 1.00 82.31 137 ARG A CA 1
ATOM 1042 C C . ARG A 1 137 ? -18.507 1.708 19.873 1.00 82.31 137 ARG A C 1
ATOM 1044 O O . ARG A 1 137 ? -18.221 0.855 20.693 1.00 82.31 137 ARG A O 1
ATOM 1051 N N . TYR A 1 138 ? -19.652 2.382 19.925 1.00 83.19 138 TYR A N 1
ATOM 1052 C CA . TYR A 1 138 ? -20.629 2.205 20.985 1.00 83.19 138 TYR A CA 1
ATOM 1053 C C . TYR A 1 138 ? -22.018 1.967 20.403 1.00 83.19 138 TYR A C 1
ATOM 1055 O O . TYR A 1 138 ? -22.524 2.770 19.614 1.00 83.19 138 TYR A O 1
ATOM 1063 N N . LEU A 1 139 ? -22.652 0.884 20.836 1.00 83.75 139 LEU A N 1
ATOM 1064 C CA . LEU A 1 139 ? -24.042 0.561 20.574 1.00 83.75 139 LEU A CA 1
ATOM 1065 C C . LEU A 1 139 ? -24.886 0.989 21.777 1.00 83.75 139 LEU A C 1
ATOM 1067 O O . LEU A 1 139 ? -24.595 0.652 22.922 1.00 83.75 139 LEU A O 1
ATOM 1071 N N . ARG A 1 140 ? -25.972 1.721 21.531 1.00 82.81 140 ARG A N 1
ATOM 1072 C CA . ARG A 1 140 ? -26.963 1.990 22.577 1.00 82.81 140 ARG A CA 1
ATOM 1073 C C . ARG A 1 140 ? -27.920 0.802 22.668 1.00 82.81 140 ARG A C 1
ATOM 1075 O O . ARG A 1 140 ? -28.705 0.586 21.747 1.00 82.81 140 ARG A O 1
ATOM 1082 N N . THR A 1 141 ? -27.882 0.073 23.777 1.00 84.50 141 THR A N 1
ATOM 1083 C CA . THR A 1 141 ? -28.790 -1.042 24.076 1.00 84.50 141 THR A CA 1
ATOM 1084 C C . THR A 1 141 ? -29.816 -0.643 25.136 1.00 84.50 141 THR A C 1
ATOM 1086 O O . THR A 1 141 ? -29.748 0.429 25.739 1.00 84.50 141 THR A O 1
ATOM 1089 N N . ALA A 1 142 ? -30.804 -1.511 25.379 1.00 80.38 142 ALA A N 1
ATOM 1090 C CA . ALA A 1 142 ? -31.777 -1.319 26.458 1.00 80.38 142 ALA A CA 1
ATOM 1091 C C . ALA A 1 142 ? -31.135 -1.359 27.863 1.00 80.38 142 ALA A C 1
ATOM 1093 O O . ALA A 1 142 ? -31.773 -0.958 28.834 1.00 80.38 142 ALA A O 1
ATOM 1094 N N . GLN A 1 143 ? -29.893 -1.844 27.968 1.00 79.75 143 GLN A N 1
ATOM 1095 C CA . GLN A 1 143 ? -29.143 -2.005 29.215 1.00 79.75 143 GLN A CA 1
ATOM 1096 C C . GLN A 1 143 ? -28.096 -0.896 29.423 1.00 79.75 143 GLN A C 1
ATOM 1098 O O . GLN A 1 143 ? -27.577 -0.761 30.529 1.00 79.75 143 GLN A O 1
ATOM 1103 N N . GLY A 1 144 ? -27.823 -0.066 28.408 1.00 83.69 144 GLY A N 1
ATOM 1104 C CA . GLY A 1 144 ? -26.868 1.039 28.496 1.00 83.69 144 GLY A CA 1
ATOM 1105 C C . GLY A 1 144 ? -26.122 1.294 27.187 1.00 83.69 144 GLY A C 1
ATOM 1106 O O . GLY A 1 144 ? -26.615 0.994 26.104 1.00 83.69 144 GLY A O 1
ATOM 1107 N N . LEU A 1 145 ? -24.939 1.904 27.285 1.00 83.81 145 LEU A N 1
ATOM 1108 C CA . LEU A 1 145 ? -23.975 1.944 26.184 1.00 83.81 145 LEU A CA 1
ATOM 1109 C C . LEU A 1 145 ? -23.100 0.686 26.269 1.00 83.81 145 LEU A C 1
ATOM 1111 O O . LEU A 1 145 ? -22.478 0.460 27.304 1.00 83.81 145 LEU A O 1
ATOM 1115 N N . GLU A 1 146 ? -23.036 -0.090 25.194 1.00 84.38 146 GLU A N 1
ATOM 1116 C CA . GLU A 1 146 ? -22.133 -1.235 25.038 1.00 84.38 146 GLU A CA 1
ATOM 1117 C C . GLU A 1 146 ? -21.077 -0.904 23.985 1.00 84.38 146 GLU A C 1
ATOM 1119 O O . GLU A 1 146 ? -21.386 -0.271 22.979 1.00 84.38 146 GLU A O 1
ATOM 1124 N N . GLU A 1 147 ? -19.827 -1.295 24.213 1.00 81.25 147 GLU A N 1
ATOM 1125 C CA . GLU A 1 147 ? -18.755 -1.132 23.230 1.00 81.25 147 GLU A CA 1
ATOM 1126 C C . GLU A 1 147 ? -18.862 -2.240 22.171 1.00 81.25 147 GLU A C 1
ATOM 1128 O O . GLU A 1 147 ? -19.017 -3.416 22.504 1.00 81.25 147 GLU A O 1
ATOM 1133 N N . LEU A 1 148 ? -18.840 -1.857 20.895 1.00 74.12 148 LEU A N 1
ATOM 1134 C CA . LEU A 1 148 ? -18.794 -2.777 19.764 1.00 74.12 148 LEU A CA 1
ATOM 1135 C C . LEU A 1 148 ? -17.355 -3.293 19.670 1.00 74.12 148 LEU A C 1
ATOM 1137 O O . LEU A 1 148 ? -16.482 -2.574 19.191 1.00 74.12 148 LEU A O 1
ATOM 1141 N N . ALA A 1 149 ? -17.126 -4.489 20.218 1.00 58.19 149 ALA A N 1
ATOM 1142 C CA . ALA A 1 149 ? -15.857 -5.209 20.132 1.00 58.19 149 ALA A CA 1
ATOM 1143 C C . ALA A 1 149 ? -15.585 -5.727 18.714 1.00 58.19 149 ALA A C 1
ATOM 1145 O O . ALA A 1 149 ? -16.557 -6.168 18.052 1.00 58.19 149 ALA A O 1
#

Radius of gyration: 21.25 Å; chains: 1; bounding box: 67×44×49 Å

pLDDT: mean 77.57, std 14.84, range [34.66, 92.81]

Organism: Rahnella aquatilis (strain ATCC 33071 / DSM 4594 / JCM 1683 / NBRC 105701 / NCIMB 13365 / CIP 78.65) (NCBI:txid745277)

Sequence (149 aa):
MATTPTQVHSLKAFPFNVATDFTALAAHCEQCAEALLESDNPLQRRQISDSLATALNRLQSGLHNPVPPHLINSLTADAIPASVPRFEPDSEQLAEYCLTLTQILINREVSAQSEKSLTGLLYDLVSYFAADLQAPRYLRTAQGLEELA

Foldseek 3Di:
DDDDDDPPPPPPPDPPDPPCALVNLVVLLVVLVVVCVVDPDPVVNVVSVVVNVVSVVVSVVCVPPPHPPVCVVVPDDPDDDPDDDDDDDDLVVLVVLLVVLVVVLVVPPDDPVVNVVSVVVSVVSVVVSVCVVPPDQWDQDPVGIDGDD